Protein AF-A0A0A1V3A6-F1 (afdb_monomer)

Secondary structure (DSSP, 8-state):
-----PPP--------------PPP---------SSSSSSTTSSS---------S---PPP-TTTT--HHHHHHHHHHHHHHHHHHHHHHHHHHHHHHHHHHHHHHHHHHHHHHHHHHHHHHHHHHHHHHHHHHHHHHHHHHH--

Organism: NCBI:txid568076

Sequence (145 aa):
MSDDEAPTLVPAEGQERASKPLGMRKNGMLCFSAITCEAERLWTLTPARSGKQWHEQKKAFRPSKGLTTFEKRAKERAAMAQMKAKEKEMKEEKEAMRKEKMEKIREKRAKKEEKERYEKMAETMHRKRVERLKRKEKRNKLINS

Foldseek 3Di:
DDDDDDDDDDDDDDDDDDDDDDDDDDDDPDDDDPDPPPVPVVPPPDPPDPDDPPDDPPDDDDPCPPDDPVNVVVVVVVVVVVVVVVVVVVVVVVVVVVVVVVVVVVVVVVVVVVVVVVVVVVVVVVVVVVVVVVVVVVVCVVVVD

InterPro domains:
  IPR005579 Cgr1-like [PF03879] (49-145)

Structure (mmCIF, N/CA/C/O backbone):
data_AF-A0A0A1V3A6-F1
#
_entry.id   AF-A0A0A1V3A6-F1
#
loop_
_atom_site.group_PDB
_atom_site.id
_atom_site.type_symbol
_atom_site.label_atom_id
_atom_site.label_alt_id
_atom_site.label_comp_id
_atom_site.label_asym_id
_atom_site.label_entity_id
_atom_site.label_seq_id
_atom_site.pdbx_PDB_ins_code
_atom_site.Cartn_x
_atom_site.Cartn_y
_atom_site.Cartn_z
_atom_site.occupancy
_atom_site.B_iso_or_equiv
_atom_site.auth_seq_id
_atom_site.auth_comp_id
_atom_site.auth_asym_id
_atom_site.auth_atom_id
_atom_site.pdbx_PDB_model_num
ATOM 1 N N . MET A 1 1 ? -6.958 -30.134 -15.926 1.00 50.97 1 MET A N 1
ATOM 2 C CA . MET A 1 1 ? -6.453 -30.834 -14.731 1.00 50.97 1 MET A CA 1
ATOM 3 C C . MET A 1 1 ? -6.612 -29.849 -13.602 1.00 50.97 1 MET A C 1
ATOM 5 O O . MET A 1 1 ? -5.845 -28.900 -13.516 1.00 50.97 1 MET A O 1
ATOM 9 N N . SER A 1 2 ? -7.748 -29.972 -12.929 1.00 47.94 2 SER A N 1
ATOM 10 C CA . SER A 1 2 ? -8.146 -29.149 -11.798 1.00 47.94 2 SER A CA 1
ATOM 11 C C . SER A 1 2 ? -7.701 -29.890 -10.553 1.00 47.94 2 SER A C 1
ATOM 13 O O . SER A 1 2 ? -8.102 -31.038 -10.410 1.00 47.94 2 SER A O 1
ATOM 15 N N . ASP A 1 3 ? -6.932 -29.239 -9.691 1.00 55.62 3 ASP A N 1
ATOM 16 C CA . ASP A 1 3 ? -6.747 -29.671 -8.311 1.00 55.62 3 ASP A CA 1
ATOM 17 C C . ASP A 1 3 ? -6.867 -28.425 -7.423 1.00 55.62 3 ASP A C 1
ATOM 19 O O . ASP A 1 3 ? -5.972 -27.582 -7.342 1.00 55.62 3 ASP A O 1
ATOM 23 N N . ASP A 1 4 ? -8.063 -28.289 -6.849 1.00 54.03 4 ASP A N 1
ATOM 24 C CA . ASP A 1 4 ? -8.381 -27.494 -5.670 1.00 54.03 4 ASP A CA 1
ATOM 25 C C . ASP A 1 4 ? -7.752 -28.179 -4.450 1.00 54.03 4 ASP A C 1
ATOM 27 O O . ASP A 1 4 ? -8.165 -29.278 -4.082 1.00 54.03 4 ASP A O 1
ATOM 31 N N . GLU A 1 5 ? -6.796 -27.533 -3.781 1.00 62.00 5 GLU A N 1
ATOM 32 C CA . GLU A 1 5 ? -6.287 -28.013 -2.493 1.00 62.00 5 GLU A CA 1
ATOM 33 C C . GLU A 1 5 ? -6.639 -27.002 -1.393 1.00 62.00 5 GLU A C 1
ATOM 35 O O . GLU A 1 5 ? -5.971 -25.993 -1.159 1.00 62.00 5 GLU A O 1
ATOM 40 N N . ALA A 1 6 ? -7.781 -27.260 -0.754 1.00 61.09 6 ALA A N 1
ATOM 41 C CA . ALA A 1 6 ? -8.247 -26.564 0.434 1.00 61.09 6 ALA A CA 1
ATOM 42 C C . ALA A 1 6 ? -7.397 -26.964 1.657 1.00 61.09 6 ALA A C 1
ATOM 44 O O . ALA A 1 6 ? -7.184 -28.157 1.881 1.00 61.09 6 ALA A O 1
ATOM 45 N N . PRO A 1 7 ? -6.960 -26.024 2.514 1.00 62.72 7 PRO A N 1
ATOM 46 C CA . PRO A 1 7 ? -6.305 -26.386 3.762 1.00 62.72 7 PRO A CA 1
ATOM 47 C C . PRO A 1 7 ? -7.327 -26.935 4.767 1.00 62.72 7 PRO A C 1
ATOM 49 O O . PRO A 1 7 ? -8.257 -26.254 5.206 1.00 62.72 7 PRO A O 1
ATOM 52 N N . THR A 1 8 ? -7.115 -28.196 5.126 1.00 57.50 8 THR A N 1
ATOM 53 C CA . THR A 1 8 ? -7.865 -28.992 6.095 1.00 57.50 8 THR A CA 1
ATOM 54 C C . THR A 1 8 ? -7.887 -28.353 7.486 1.00 57.50 8 THR A C 1
ATOM 56 O O . THR A 1 8 ? -6.843 -28.059 8.071 1.00 57.50 8 THR A O 1
ATOM 59 N N . LEU A 1 9 ? -9.091 -28.203 8.041 1.00 48.78 9 LEU A N 1
ATOM 60 C CA . LEU A 1 9 ? -9.338 -27.929 9.456 1.00 48.78 9 LEU A CA 1
ATOM 61 C C . LEU A 1 9 ? -8.846 -29.106 10.307 1.00 48.78 9 LEU A C 1
ATOM 63 O O . LEU A 1 9 ? -9.394 -30.202 10.226 1.00 48.78 9 LEU A O 1
ATOM 67 N N . VAL A 1 10 ? -7.845 -28.864 11.152 1.00 59.09 10 VAL A N 1
ATOM 68 C CA . VAL A 1 10 ? -7.445 -29.785 12.224 1.00 59.09 10 VAL A CA 1
ATOM 69 C C . VAL A 1 10 ? -8.321 -29.510 13.456 1.00 59.09 10 VAL A C 1
ATOM 71 O O . VAL A 1 10 ? -8.286 -28.388 13.971 1.00 59.09 10 VAL A O 1
ATOM 74 N N . PRO A 1 11 ? -9.099 -30.485 13.962 1.00 49.75 11 PRO A N 1
ATOM 75 C CA . PRO A 1 11 ? -9.793 -30.363 15.234 1.00 49.75 11 PRO A CA 1
ATOM 76 C C . PRO A 1 11 ? -8.870 -30.848 16.361 1.00 49.75 11 PRO A C 1
ATOM 78 O O . PRO A 1 11 ? -8.619 -32.041 16.491 1.00 49.75 11 PRO A O 1
ATOM 81 N N . ALA A 1 12 ? -8.362 -29.929 17.183 1.00 47.91 12 ALA A N 1
ATOM 82 C CA . ALA A 1 12 ? -7.613 -30.268 18.393 1.00 47.91 12 ALA A CA 1
ATOM 83 C C . ALA A 1 12 ? -8.500 -30.078 19.636 1.00 47.91 12 ALA A C 1
ATOM 85 O O . ALA A 1 12 ? -8.701 -28.967 20.118 1.00 47.91 12 ALA A O 1
ATOM 86 N N . GLU A 1 13 ? -9.067 -31.208 20.054 1.00 42.69 13 GLU A N 1
ATOM 87 C CA . GLU A 1 13 ? -9.251 -31.698 21.426 1.00 42.69 13 GLU A CA 1
ATOM 88 C C . GLU A 1 13 ? -9.834 -30.765 22.503 1.00 42.69 13 GLU A C 1
ATOM 90 O O . GLU A 1 13 ? -9.243 -29.791 22.971 1.00 42.69 13 GLU A O 1
ATOM 95 N N . GLY A 1 14 ? -11.024 -31.156 22.967 1.00 39.94 14 GLY A N 1
ATOM 96 C CA . GLY A 1 14 ? -11.695 -30.584 24.119 1.00 39.94 14 GLY A CA 1
ATOM 97 C C . GLY A 1 14 ? -10.972 -30.897 25.427 1.00 39.94 14 GLY A C 1
ATOM 98 O O . GLY A 1 14 ? -10.789 -32.050 25.801 1.00 39.94 14 GLY A O 1
ATOM 99 N N . GLN A 1 15 ? -10.646 -29.850 26.182 1.00 44.22 15 GLN A N 1
ATOM 100 C CA . GLN A 1 15 ? -10.402 -29.971 27.614 1.00 44.22 15 GLN A CA 1
ATOM 101 C C . GLN A 1 15 ? -11.749 -29.992 28.344 1.00 44.22 15 GLN A C 1
ATOM 103 O O . GLN A 1 15 ? -12.376 -28.952 28.581 1.00 44.22 15 GLN A O 1
ATOM 108 N N . GLU A 1 16 ? -12.197 -31.196 28.689 1.00 41.97 16 GLU A N 1
ATOM 109 C CA . GLU A 1 16 ? -13.311 -31.429 29.600 1.00 41.97 16 GLU A CA 1
ATOM 110 C C . GLU A 1 16 ? -13.010 -30.795 30.964 1.00 41.97 16 GLU A C 1
ATOM 112 O O . GLU A 1 16 ? -12.081 -31.165 31.684 1.00 41.97 16 GLU A O 1
ATOM 117 N N . ARG A 1 17 ? -13.813 -29.799 31.343 1.00 45.94 17 ARG A N 1
ATOM 118 C CA . ARG A 1 17 ? -13.821 -29.288 32.712 1.00 45.94 17 ARG A CA 1
ATOM 119 C C . ARG A 1 17 ? -14.481 -30.344 33.586 1.00 45.94 17 ARG A C 1
ATOM 121 O O . ARG A 1 17 ? -15.683 -30.559 33.472 1.00 45.94 17 ARG A O 1
ATOM 128 N N . ALA A 1 18 ? -13.693 -30.952 34.468 1.00 42.72 18 ALA A N 1
ATOM 129 C CA . ALA A 1 18 ? -14.150 -31.887 35.484 1.00 42.72 18 ALA A CA 1
ATOM 130 C C . ALA A 1 18 ? -15.435 -31.390 36.175 1.00 42.72 18 ALA A C 1
ATOM 132 O O . ALA A 1 18 ? -15.435 -30.397 36.913 1.00 42.72 18 ALA A O 1
ATOM 133 N N . SER A 1 19 ? -16.534 -32.100 35.930 1.00 50.31 19 SER A N 1
ATOM 134 C CA . SER A 1 19 ? -17.793 -31.956 36.646 1.00 50.31 19 SER A CA 1
ATOM 135 C C . SER A 1 19 ? -17.599 -32.443 38.081 1.00 50.31 19 SER A C 1
ATOM 137 O O . SER A 1 19 ? -17.438 -33.638 38.323 1.00 50.31 19 SER A O 1
ATOM 139 N N . LYS A 1 20 ? -17.618 -31.530 39.053 1.00 59.03 20 LYS A N 1
ATOM 140 C CA . LYS A 1 20 ? -17.758 -31.912 40.463 1.00 59.03 20 LYS A CA 1
ATOM 141 C C . LYS A 1 20 ? -19.239 -32.190 40.756 1.00 59.03 20 LYS A C 1
ATOM 143 O O . LYS A 1 20 ? -20.081 -31.400 40.322 1.00 59.03 20 LYS A O 1
ATOM 148 N N . PRO A 1 21 ? -19.565 -33.295 41.448 1.00 51.50 21 PRO A N 1
ATOM 149 C CA . PRO A 1 21 ? -20.931 -33.782 41.568 1.00 51.50 21 PRO A CA 1
ATOM 150 C C . PRO A 1 21 ? -21.800 -32.903 42.469 1.00 51.50 21 PRO A C 1
ATOM 152 O O . PRO A 1 21 ? -21.354 -32.348 43.476 1.00 51.50 21 PRO A O 1
ATOM 155 N N . LEU A 1 22 ? -23.075 -32.833 42.085 1.00 58.03 22 LEU A N 1
ATOM 156 C CA . LEU A 1 22 ? -24.185 -32.338 42.883 1.00 58.03 22 LEU A CA 1
ATOM 157 C C . LEU A 1 22 ? -24.258 -33.090 44.221 1.00 58.03 22 LEU A C 1
ATOM 159 O O . LEU A 1 22 ? -24.673 -34.244 44.274 1.00 58.03 22 LEU A O 1
ATOM 163 N N . GLY A 1 23 ? -23.902 -32.409 45.309 1.00 41.50 23 GLY A N 1
ATOM 164 C CA . GLY A 1 23 ? -24.236 -32.833 46.665 1.00 41.50 23 GLY A CA 1
ATOM 165 C C . GLY A 1 23 ? -25.738 -32.692 46.904 1.00 41.50 23 GLY A C 1
ATOM 166 O O . GLY A 1 23 ? -26.291 -31.592 46.841 1.00 41.50 23 GLY A O 1
ATOM 167 N N . MET A 1 24 ? -26.387 -33.830 47.132 1.00 52.44 24 MET A N 1
ATOM 168 C CA . MET A 1 24 ? -27.820 -33.978 47.351 1.00 52.44 24 MET A CA 1
ATOM 169 C C . MET A 1 24 ? -28.320 -33.236 48.597 1.00 52.44 24 MET A C 1
ATOM 171 O O . MET A 1 24 ? -27.647 -33.077 49.613 1.00 52.44 24 MET A O 1
ATOM 175 N N . ARG A 1 25 ? -29.564 -32.782 48.466 1.00 49.31 25 ARG A N 1
ATOM 176 C CA . ARG A 1 25 ? -30.390 -32.104 49.461 1.00 49.31 25 ARG A CA 1
ATOM 177 C C . ARG A 1 25 ? -30.868 -33.064 50.560 1.00 49.31 25 ARG A C 1
ATOM 179 O O . ARG A 1 25 ? -31.369 -34.130 50.242 1.00 49.31 25 ARG A O 1
ATOM 186 N N . LYS A 1 26 ? -30.878 -32.525 51.788 1.00 49.09 26 LYS A N 1
ATOM 187 C CA . LYS A 1 26 ? -31.926 -32.603 52.830 1.00 49.09 26 LYS A CA 1
ATOM 188 C C . LYS A 1 26 ? -32.372 -33.995 53.309 1.00 49.09 26 LYS A C 1
ATOM 190 O O . LYS A 1 26 ? -33.038 -34.710 52.576 1.00 49.09 26 LYS A O 1
ATOM 195 N N . ASN A 1 27 ? -32.176 -34.261 54.603 1.00 46.59 27 ASN A N 1
ATOM 196 C CA . ASN A 1 27 ? -33.239 -34.448 55.613 1.00 46.59 27 ASN A CA 1
ATOM 197 C C . ASN A 1 27 ? -32.645 -35.099 56.870 1.00 46.59 27 ASN A C 1
ATOM 199 O O . ASN A 1 27 ? -32.039 -36.159 56.789 1.00 46.59 27 ASN A O 1
ATOM 203 N N . GLY A 1 28 ? -32.823 -34.458 58.025 1.00 37.84 28 GLY A N 1
ATOM 204 C CA . GLY A 1 28 ? -32.347 -34.991 59.303 1.00 37.84 28 GLY A CA 1
ATOM 205 C C . GLY A 1 28 ? -32.216 -33.940 60.399 1.00 37.84 28 GLY A C 1
ATOM 206 O O . GLY A 1 28 ? -31.230 -33.940 61.120 1.00 37.84 28 GLY A O 1
ATOM 207 N N . MET A 1 29 ? -33.174 -33.015 60.507 1.00 42.09 29 MET A N 1
ATOM 208 C CA . MET A 1 29 ? -33.320 -32.199 61.712 1.00 42.09 29 MET A CA 1
ATOM 209 C C . MET A 1 29 ? -34.416 -32.857 62.549 1.00 42.09 29 MET A C 1
ATOM 211 O O . MET A 1 29 ? -35.587 -32.505 62.430 1.00 42.09 29 MET A O 1
ATOM 215 N N . LEU A 1 30 ? -34.042 -33.879 63.319 1.00 43.31 30 LEU A N 1
ATOM 216 C CA . LEU A 1 30 ? -34.888 -34.399 64.385 1.00 43.31 30 LEU A CA 1
ATOM 217 C C . LEU A 1 30 ? -34.451 -33.760 65.701 1.00 43.31 30 LEU A C 1
ATOM 219 O O . LEU A 1 30 ? -33.295 -33.823 66.108 1.00 43.31 30 LEU A O 1
ATOM 223 N N . CYS A 1 31 ? -35.432 -33.086 66.289 1.00 42.59 31 CYS A N 1
ATOM 224 C CA . CYS A 1 31 ? -35.504 -32.492 67.609 1.00 42.59 31 CYS A CA 1
ATOM 225 C C . CYS A 1 31 ? -34.800 -33.307 68.701 1.00 42.59 31 CYS A C 1
ATOM 227 O O . CYS A 1 31 ? -35.188 -34.448 68.917 1.00 42.59 31 CYS A O 1
ATOM 229 N N . PHE A 1 32 ? -33.893 -32.681 69.463 1.00 39.84 32 PHE A N 1
ATOM 230 C CA . PHE A 1 32 ? -33.740 -32.944 70.903 1.00 39.84 32 PHE A CA 1
ATOM 231 C C . PHE A 1 32 ? -32.887 -31.864 71.599 1.00 39.84 32 PHE A C 1
ATOM 233 O O . PHE A 1 32 ? -31.732 -32.090 71.9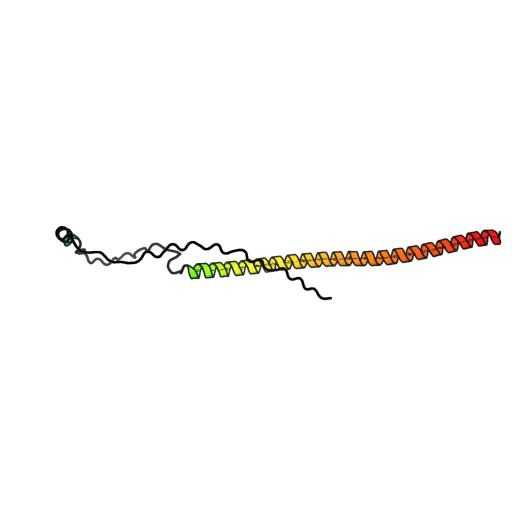28 1.00 39.84 32 PHE A O 1
ATOM 240 N N . SER A 1 33 ? -33.443 -30.665 71.805 1.00 42.72 33 SER A N 1
ATOM 241 C CA . SER A 1 33 ? -33.047 -29.759 72.908 1.00 42.72 33 SER A CA 1
ATOM 242 C C . SER A 1 33 ? -33.987 -28.547 72.993 1.00 42.72 33 SER A C 1
ATOM 244 O O . SER A 1 33 ? -33.559 -27.394 73.052 1.00 42.72 33 SER A O 1
ATOM 246 N N . ALA A 1 34 ? -35.295 -28.791 72.953 1.00 45.69 34 ALA A N 1
ATOM 247 C CA . ALA A 1 34 ? -36.270 -27.823 73.434 1.00 45.69 34 ALA A CA 1
ATOM 248 C C . ALA A 1 34 ? -36.464 -28.123 74.922 1.00 45.69 34 ALA A C 1
ATOM 250 O O . ALA A 1 34 ? -37.169 -29.073 75.221 1.00 45.69 34 ALA A O 1
ATOM 251 N N . ILE A 1 35 ? -35.755 -27.414 75.811 1.00 50.59 35 ILE A N 1
ATOM 252 C CA . ILE A 1 35 ? -36.101 -27.253 77.245 1.00 50.59 35 ILE A CA 1
ATOM 253 C C . ILE A 1 35 ? -35.314 -26.101 77.921 1.00 50.59 35 ILE A C 1
ATOM 255 O O . ILE A 1 35 ? -35.738 -25.638 78.969 1.00 50.59 35 ILE A O 1
ATOM 259 N N . THR A 1 36 ? -34.247 -25.524 77.341 1.00 42.00 36 THR A N 1
ATOM 260 C CA . THR A 1 36 ? -33.486 -24.440 78.024 1.00 42.00 36 THR A CA 1
ATOM 261 C C . THR A 1 36 ? -33.441 -23.072 77.333 1.00 42.00 36 THR A C 1
ATOM 263 O O . THR A 1 36 ? -32.775 -22.175 77.833 1.00 42.00 36 THR A O 1
ATOM 266 N N . CYS A 1 37 ? -34.167 -22.841 76.234 1.00 39.88 37 CYS A N 1
ATOM 267 C CA . CYS A 1 37 ? -34.066 -21.580 75.471 1.00 39.88 37 CYS A CA 1
ATOM 268 C C . CYS A 1 37 ? -35.381 -20.773 75.397 1.00 39.88 37 CYS A C 1
ATOM 270 O O . CYS A 1 37 ? -35.583 -19.970 74.487 1.00 39.88 37 CYS A O 1
ATOM 272 N N . GLU A 1 38 ? -36.303 -20.988 76.340 1.00 44.50 38 GLU A N 1
ATOM 273 C CA . GLU A 1 38 ? -37.551 -20.209 76.442 1.00 44.50 38 GLU A CA 1
ATOM 274 C C . GLU A 1 38 ? -37.427 -18.979 77.359 1.00 44.50 38 GLU A C 1
ATOM 276 O O . GLU A 1 38 ? -38.219 -18.048 77.242 1.00 44.50 38 GLU A O 1
ATOM 281 N N . ALA A 1 39 ? -36.382 -18.903 78.192 1.00 42.94 39 ALA A N 1
ATOM 282 C CA . ALA A 1 39 ? -36.159 -17.771 79.096 1.00 42.94 39 ALA A CA 1
ATOM 283 C C . ALA A 1 39 ? -35.471 -16.551 78.438 1.00 42.94 39 ALA A C 1
ATOM 285 O O . ALA A 1 39 ? -35.584 -15.444 78.954 1.00 42.94 39 ALA A O 1
ATOM 286 N N . GLU A 1 40 ? -34.817 -16.700 77.277 1.00 44.25 40 GLU A N 1
ATOM 287 C CA . GLU A 1 40 ? -34.153 -15.578 76.575 1.00 44.25 40 GLU A CA 1
ATOM 288 C C . GLU A 1 40 ? -35.007 -14.944 75.458 1.00 44.25 40 GLU A C 1
ATOM 290 O O . GLU A 1 40 ? -34.708 -13.851 74.970 1.00 44.25 40 GLU A O 1
ATOM 295 N N . ARG A 1 41 ? -36.113 -15.581 75.051 1.00 44.09 41 ARG A N 1
ATOM 296 C CA . ARG A 1 41 ? -36.987 -15.061 73.980 1.00 44.09 41 ARG A CA 1
ATOM 297 C C . ARG A 1 41 ? -38.028 -14.044 74.440 1.00 44.09 41 ARG A C 1
ATOM 299 O O . ARG A 1 41 ? -38.582 -13.349 73.593 1.00 44.09 41 ARG A O 1
ATOM 306 N N . LEU A 1 42 ? -38.262 -13.902 75.743 1.00 44.12 42 LEU A N 1
ATOM 307 C CA . LEU A 1 42 ? -39.238 -12.943 76.279 1.00 44.12 42 LEU A CA 1
ATOM 308 C C . LEU A 1 42 ? -38.700 -11.504 76.410 1.00 44.12 42 LEU A C 1
ATOM 310 O O . LEU A 1 42 ? -39.476 -10.597 76.685 1.00 44.12 42 LEU A O 1
ATOM 314 N N . TRP A 1 43 ? -37.411 -11.263 76.138 1.00 46.47 43 TRP A N 1
ATOM 315 C CA . TRP A 1 43 ? -36.810 -9.917 76.146 1.00 46.47 43 TRP A CA 1
ATOM 316 C C . TRP A 1 43 ? -36.694 -9.264 74.751 1.00 46.47 43 TRP A C 1
ATOM 318 O O . TRP A 1 43 ? -36.498 -8.056 74.652 1.00 46.47 43 TRP A O 1
ATOM 328 N N . THR A 1 44 ? -36.840 -10.000 73.641 1.00 48.44 44 THR A N 1
ATOM 329 C CA . THR A 1 44 ? -36.609 -9.427 72.290 1.00 48.44 44 THR A CA 1
ATOM 330 C C . THR A 1 44 ? -37.872 -9.020 71.526 1.00 48.44 44 THR A C 1
ATOM 332 O O . THR A 1 44 ? -37.768 -8.484 70.423 1.00 48.44 44 THR A O 1
ATOM 335 N N . LEU A 1 45 ? -39.064 -9.182 72.111 1.00 54.31 45 LEU A N 1
ATOM 336 C CA . LEU A 1 45 ? -40.331 -8.748 71.509 1.00 54.31 45 LEU A CA 1
ATOM 337 C C . LEU A 1 45 ? -40.919 -7.501 72.180 1.00 54.31 45 LEU A C 1
ATOM 339 O O . LEU A 1 45 ? -42.069 -7.521 72.580 1.00 54.31 45 LEU A O 1
ATOM 343 N N . THR A 1 46 ? -40.177 -6.392 72.234 1.00 54.81 46 THR A N 1
ATOM 344 C CA . THR A 1 46 ? -40.787 -5.045 72.260 1.00 54.81 46 THR A CA 1
ATOM 345 C C . THR A 1 46 ? -39.759 -3.948 71.957 1.00 54.81 46 THR A C 1
ATOM 347 O O . THR A 1 46 ? -39.090 -3.469 72.871 1.00 54.81 46 THR A O 1
ATOM 350 N N . PRO A 1 47 ? -39.687 -3.412 70.728 1.00 55.81 47 PRO A N 1
ATOM 351 C CA . PRO A 1 47 ? -39.382 -2.007 70.540 1.00 55.81 47 PRO A CA 1
ATOM 352 C C . PRO A 1 47 ? -40.696 -1.226 70.642 1.00 55.81 47 PRO A C 1
ATOM 354 O O . PRO A 1 47 ? -41.356 -0.926 69.647 1.00 55.81 47 PRO A O 1
ATOM 357 N N . ALA A 1 48 ? -41.087 -0.882 71.867 1.00 52.78 48 ALA A N 1
ATOM 358 C CA . ALA A 1 48 ? -42.047 0.188 72.085 1.00 52.78 48 ALA A CA 1
ATOM 359 C C . ALA A 1 48 ? -41.338 1.533 71.868 1.00 52.78 48 ALA A C 1
ATOM 361 O O . ALA A 1 48 ? -40.820 2.127 72.808 1.00 52.78 48 ALA A O 1
ATOM 362 N N . ARG A 1 49 ? -41.312 2.022 70.623 1.00 47.81 49 ARG A N 1
ATOM 363 C CA . ARG A 1 49 ? -41.467 3.458 70.342 1.00 47.81 49 ARG A CA 1
ATOM 364 C C . ARG A 1 49 ? -41.809 3.662 68.872 1.00 47.81 49 ARG A C 1
ATOM 366 O O . ARG A 1 49 ? -40.954 3.621 67.994 1.00 47.81 49 ARG A O 1
ATOM 373 N N . SER A 1 50 ? -43.085 3.916 68.616 1.00 58.44 50 SER A N 1
ATOM 374 C CA . SER A 1 50 ? -43.572 4.520 67.383 1.00 58.44 50 SER A CA 1
ATOM 375 C C . SER A 1 50 ? -42.970 5.923 67.226 1.00 58.44 50 SER A C 1
ATOM 377 O O . SER A 1 50 ? -43.564 6.923 67.623 1.00 58.44 50 SER A O 1
ATOM 379 N N . GLY A 1 51 ? -41.765 5.994 66.667 1.00 56.06 51 GLY A N 1
ATOM 380 C CA . GLY A 1 51 ? -41.197 7.194 66.072 1.00 56.06 51 GLY A CA 1
ATOM 381 C C . GLY A 1 51 ? -41.044 6.926 64.585 1.00 56.06 51 GLY A C 1
ATOM 382 O O . GLY A 1 51 ? -40.261 6.064 64.196 1.00 56.06 51 GLY A O 1
ATOM 383 N N . LYS A 1 52 ? -41.818 7.618 63.743 1.00 70.06 52 LYS A N 1
ATOM 384 C CA . LYS A 1 52 ? -41.587 7.603 62.293 1.00 70.06 52 LYS A CA 1
ATOM 385 C C . LYS A 1 52 ? -40.118 7.974 62.071 1.00 70.06 52 LYS A C 1
ATOM 387 O O . LYS A 1 52 ? -39.641 8.949 62.639 1.00 70.06 52 LYS A O 1
ATOM 392 N N . GLN A 1 53 ? -39.383 7.181 61.304 1.00 66.50 53 GLN A N 1
ATOM 393 C CA . GLN A 1 53 ? -38.014 7.510 60.926 1.00 66.50 53 GLN A CA 1
ATOM 394 C C . GLN A 1 53 ? -38.070 8.751 60.014 1.00 66.50 53 GLN A C 1
ATOM 396 O O . GLN A 1 53 ? -38.322 8.626 58.821 1.00 66.50 53 GLN A O 1
ATOM 401 N N . TRP A 1 54 ? -37.895 9.950 60.579 1.00 75.50 54 TRP A N 1
ATOM 402 C CA . TRP A 1 54 ? -37.971 11.232 59.852 1.00 75.50 54 TRP A CA 1
ATOM 403 C C . TRP A 1 54 ? -36.749 11.493 58.957 1.00 75.50 54 TRP A C 1
ATOM 405 O O . TRP A 1 54 ? -36.764 12.402 58.132 1.00 75.50 54 TRP A O 1
ATOM 415 N N . HIS A 1 55 ? -35.691 10.693 59.108 1.00 78.25 55 HIS A N 1
ATOM 416 C CA . HIS A 1 55 ? -34.499 10.754 58.273 1.00 78.25 55 HIS A CA 1
ATOM 417 C C . HIS A 1 55 ? -34.536 9.702 57.172 1.00 78.25 55 HIS A C 1
ATOM 419 O O . HIS A 1 55 ? -34.694 8.507 57.429 1.00 78.25 55 HIS A O 1
ATOM 425 N N . GLU A 1 56 ? -34.304 10.144 55.943 1.00 76.31 56 GLU A N 1
ATOM 426 C CA . GLU A 1 56 ? -34.213 9.265 54.789 1.00 76.31 56 GLU A CA 1
ATOM 427 C C . GLU A 1 56 ? -33.067 8.255 54.974 1.00 76.31 56 GLU A C 1
ATOM 429 O O . GLU A 1 56 ? -31.918 8.615 55.256 1.00 76.31 56 GLU A O 1
ATOM 434 N N . GLN A 1 57 ? -33.377 6.960 54.870 1.00 78.38 57 GLN A N 1
ATOM 435 C CA . GLN A 1 57 ? -32.373 5.914 55.036 1.00 78.38 57 GLN A CA 1
ATOM 436 C C . GLN A 1 57 ? -31.404 5.939 53.853 1.00 78.38 57 GLN A C 1
ATOM 438 O O . GLN A 1 57 ? -31.728 5.486 52.753 1.00 78.38 57 GLN A O 1
ATOM 443 N N . LYS A 1 58 ? -30.184 6.425 54.100 1.00 80.75 58 LYS A N 1
ATOM 444 C CA . LYS A 1 58 ? -29.085 6.420 53.130 1.00 80.75 58 LYS A CA 1
ATOM 445 C C . LYS A 1 58 ? -28.690 4.980 52.797 1.00 80.75 58 LYS A C 1
ATOM 447 O O . LYS A 1 58 ? -27.855 4.369 53.461 1.00 80.75 58 LYS A O 1
ATOM 452 N N . LYS A 1 59 ? -29.305 4.405 51.762 1.00 79.06 59 LYS A N 1
ATOM 453 C CA . LYS A 1 59 ? -28.875 3.118 51.206 1.00 79.06 59 LYS A CA 1
ATOM 454 C C . LYS A 1 59 ? -27.530 3.311 50.512 1.00 79.06 59 LYS A C 1
ATOM 456 O O . LYS A 1 59 ? -27.380 4.207 49.688 1.00 79.06 59 LYS A O 1
ATOM 461 N N . ALA A 1 60 ? -26.570 2.437 50.810 1.00 83.50 60 ALA A N 1
ATOM 462 C CA . ALA A 1 60 ? -25.283 2.435 50.126 1.00 83.50 60 ALA A CA 1
ATOM 463 C C . ALA A 1 60 ? -25.487 2.282 48.611 1.00 83.50 60 ALA A C 1
ATOM 465 O O . ALA A 1 60 ? -26.158 1.347 48.151 1.00 83.50 60 ALA A O 1
ATOM 466 N N . PHE A 1 61 ? -24.905 3.207 47.852 1.00 82.81 61 PHE A N 1
ATOM 467 C CA . PHE A 1 61 ? -24.917 3.170 46.399 1.00 82.81 61 PHE A CA 1
ATOM 468 C C . PHE A 1 61 ? -24.216 1.898 45.912 1.00 82.81 61 PHE A C 1
ATOM 470 O O . PHE A 1 61 ? -23.099 1.583 46.319 1.00 82.81 61 PHE A O 1
ATOM 477 N N . ARG A 1 62 ? -24.895 1.133 45.052 1.00 81.00 62 ARG A N 1
ATOM 478 C CA . ARG A 1 62 ? -24.348 -0.076 44.430 1.00 81.00 62 ARG A CA 1
ATOM 479 C C . ARG A 1 62 ? -24.472 0.071 42.913 1.00 81.00 62 ARG A C 1
ATOM 481 O O . ARG A 1 62 ? -25.562 -0.180 42.403 1.00 81.00 62 ARG A O 1
ATOM 488 N N . PRO A 1 63 ? -23.383 0.388 42.187 1.00 79.75 63 PRO A N 1
ATOM 489 C CA . PRO A 1 63 ? -23.386 0.518 40.721 1.00 79.75 63 PRO A CA 1
ATOM 490 C C . PRO A 1 63 ? -23.876 -0.738 39.981 1.00 79.75 63 PRO A C 1
ATOM 492 O O . PRO A 1 63 ? -24.218 -0.698 38.806 1.00 79.75 63 PRO A O 1
ATOM 495 N N . SER A 1 64 ? -23.882 -1.885 40.664 1.00 69.75 64 SER A N 1
ATOM 496 C CA . SER A 1 64 ? -24.286 -3.178 40.123 1.00 69.75 64 SER A CA 1
ATOM 497 C C . SER A 1 64 ? -25.724 -3.590 40.446 1.00 69.75 64 SER A C 1
ATOM 499 O O . SER A 1 64 ? -26.154 -4.630 39.942 1.00 69.75 64 SER A O 1
ATOM 501 N N . LYS A 1 65 ? -26.464 -2.840 41.277 1.00 68.38 65 LYS A N 1
ATOM 502 C CA . LYS A 1 65 ? -27.841 -3.202 41.647 1.00 68.38 65 LYS A CA 1
ATOM 503 C C . LYS A 1 65 ? -28.752 -3.036 40.425 1.00 68.38 65 LYS A C 1
ATOM 505 O O . LYS A 1 65 ? -29.015 -1.917 40.011 1.00 68.38 65 LYS A O 1
ATOM 510 N N . GLY A 1 66 ? -29.219 -4.153 39.866 1.00 70.69 66 GLY A N 1
ATOM 511 C CA . GLY A 1 66 ? -30.196 -4.187 38.767 1.00 70.69 66 GLY A CA 1
ATOM 512 C C . GLY A 1 66 ? -29.661 -4.688 37.426 1.00 70.69 66 GLY A C 1
ATOM 513 O O . GLY A 1 66 ? -30.450 -4.962 36.536 1.00 70.69 66 GLY A O 1
ATOM 514 N N . LEU A 1 67 ? -28.346 -4.872 37.281 1.00 71.75 67 LEU A N 1
ATOM 515 C CA . LEU A 1 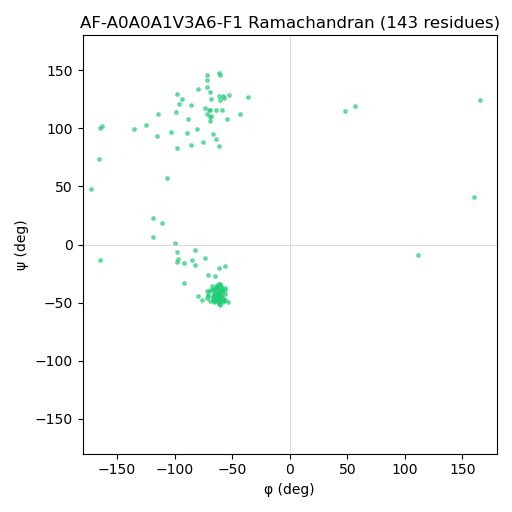67 ? -27.768 -5.435 36.061 1.00 71.75 67 LEU A CA 1
ATOM 516 C C . LEU A 1 67 ? -27.479 -6.921 36.260 1.00 71.75 67 LEU A C 1
ATOM 518 O O . LEU A 1 67 ? -26.585 -7.286 37.038 1.00 71.75 67 LEU A O 1
ATOM 522 N N . THR A 1 68 ? -28.198 -7.772 35.529 1.00 81.38 68 THR A N 1
ATOM 523 C CA . THR A 1 68 ? -27.901 -9.206 35.483 1.00 81.38 68 THR A CA 1
ATOM 524 C C . THR A 1 68 ? -26.484 -9.417 34.928 1.00 81.38 68 THR A C 1
ATOM 526 O O . THR A 1 68 ? -25.987 -8.660 34.088 1.00 81.38 68 THR A O 1
ATOM 529 N N . THR A 1 69 ? -25.771 -10.440 35.406 1.00 83.19 69 THR A N 1
ATOM 530 C CA . THR A 1 69 ? -24.392 -10.721 34.949 1.00 83.19 69 THR A CA 1
ATOM 531 C C . THR A 1 69 ? -24.323 -11.040 33.452 1.00 83.19 69 THR A C 1
ATOM 533 O O . THR A 1 69 ? -23.255 -10.950 32.846 1.00 83.19 69 THR A O 1
ATOM 536 N N . PHE A 1 70 ? -25.448 -11.440 32.853 1.00 86.69 70 PHE A N 1
ATOM 537 C CA . PHE A 1 70 ? -25.578 -11.708 31.428 1.00 86.69 70 PHE A CA 1
ATOM 538 C C . PHE A 1 70 ? -25.666 -10.421 30.606 1.00 86.69 70 PHE A C 1
ATOM 540 O O . PHE A 1 70 ? -24.907 -10.271 29.651 1.00 86.69 70 PHE A O 1
ATOM 547 N N . GLU A 1 71 ? -26.508 -9.466 31.008 1.00 86.38 71 GLU A N 1
ATOM 548 C CA . GLU A 1 71 ? -26.638 -8.178 30.314 1.00 86.38 71 GLU A CA 1
ATOM 549 C C . GLU A 1 71 ? -25.325 -7.396 30.283 1.00 86.38 71 GLU A C 1
ATOM 551 O O . GLU A 1 71 ? -25.005 -6.774 29.273 1.00 86.38 71 GLU A O 1
ATOM 556 N N . LYS A 1 72 ? -24.523 -7.468 31.354 1.00 86.62 72 LYS A N 1
ATOM 557 C CA . LYS A 1 72 ? -23.176 -6.873 31.380 1.00 86.62 72 LYS A CA 1
ATOM 558 C C . LYS A 1 72 ? -22.270 -7.478 30.312 1.00 86.62 72 LYS A C 1
ATOM 560 O O . LYS A 1 72 ? -21.752 -6.754 29.471 1.00 86.62 72 LYS A O 1
ATOM 565 N N . ARG A 1 73 ? -22.179 -8.812 30.270 1.00 90.31 73 ARG A N 1
ATOM 566 C CA . ARG A 1 73 ? -21.379 -9.531 29.265 1.00 90.31 73 ARG A CA 1
ATOM 567 C C . ARG A 1 73 ? -21.883 -9.298 27.841 1.00 90.31 73 ARG A C 1
ATOM 569 O O . ARG A 1 73 ? -21.080 -9.264 26.917 1.00 90.31 73 ARG A O 1
ATOM 576 N N . ALA A 1 74 ? -23.194 -9.157 27.643 1.00 91.81 74 ALA A N 1
ATOM 577 C CA . ALA A 1 74 ? -23.770 -8.853 26.335 1.00 91.81 74 ALA A CA 1
ATOM 578 C C . ALA A 1 74 ? -23.380 -7.443 25.863 1.00 91.81 74 ALA A C 1
ATOM 580 O O . ALA A 1 74 ? -22.923 -7.289 24.731 1.00 91.81 74 ALA A O 1
ATOM 581 N N . LYS A 1 75 ? -23.475 -6.438 26.745 1.00 88.69 75 LYS A N 1
ATOM 582 C CA . LYS A 1 75 ? -23.035 -5.061 26.466 1.00 88.69 75 LYS A CA 1
ATOM 583 C C . LYS A 1 75 ? -21.531 -4.988 26.203 1.00 88.69 75 LYS A C 1
ATOM 585 O O . LYS A 1 75 ? -21.116 -4.356 25.239 1.00 88.69 75 LYS A O 1
ATOM 590 N N . GLU A 1 76 ? -20.726 -5.692 26.997 1.00 90.50 76 GLU A N 1
ATOM 591 C CA . GLU A 1 76 ? -19.275 -5.794 26.799 1.00 90.50 76 GLU A CA 1
ATOM 592 C C . GLU A 1 76 ? -18.930 -6.453 25.458 1.00 90.50 76 GLU A C 1
ATOM 594 O O . GLU A 1 76 ? -18.108 -5.929 24.712 1.00 90.50 76 GLU A O 1
ATOM 599 N N . ARG A 1 77 ? -19.591 -7.560 25.089 1.00 94.88 77 ARG A N 1
ATOM 600 C CA . ARG A 1 77 ? -19.392 -8.199 23.776 1.00 94.88 77 ARG A CA 1
ATOM 601 C C . ARG A 1 77 ? -19.788 -7.285 22.622 1.00 94.88 77 ARG A C 1
ATOM 603 O O . ARG A 1 77 ? -19.049 -7.222 21.644 1.00 94.88 77 ARG A O 1
ATOM 610 N N . ALA A 1 78 ? -20.911 -6.577 22.736 1.00 92.56 78 ALA A N 1
ATOM 611 C CA . ALA A 1 78 ? -21.354 -5.624 21.723 1.00 92.56 78 ALA A CA 1
ATOM 612 C C . ALA A 1 78 ? -20.357 -4.464 21.568 1.00 92.56 78 ALA A C 1
ATOM 614 O O . ALA A 1 78 ? -19.964 -4.146 20.447 1.00 92.56 78 ALA A O 1
ATOM 615 N N . ALA A 1 79 ? -19.870 -3.898 22.677 1.00 92.75 79 ALA A N 1
ATOM 616 C CA . ALA A 1 79 ? -18.844 -2.858 22.657 1.00 92.75 79 ALA A CA 1
ATOM 617 C C . ALA A 1 79 ? -17.535 -3.366 22.028 1.00 92.75 79 ALA A C 1
ATOM 619 O O . ALA A 1 79 ? -16.977 -2.720 21.145 1.00 92.75 79 ALA A O 1
ATOM 620 N N . MET A 1 80 ? -17.078 -4.564 22.404 1.00 91.75 80 MET A N 1
ATOM 621 C CA . MET A 1 80 ? -15.879 -5.174 21.820 1.00 91.75 80 MET A CA 1
ATOM 622 C C . MET A 1 80 ? -16.045 -5.481 20.328 1.00 91.75 80 MET A C 1
ATOM 624 O O . MET A 1 80 ? -15.093 -5.321 19.568 1.00 91.75 80 MET A O 1
ATOM 628 N N . ALA A 1 81 ? -17.233 -5.905 19.888 1.00 93.81 81 ALA A N 1
ATOM 629 C CA . ALA A 1 81 ? -17.523 -6.135 18.476 1.00 93.81 81 ALA A CA 1
ATOM 630 C C . ALA A 1 81 ? -17.472 -4.828 17.674 1.00 93.81 81 ALA A C 1
ATOM 632 O O . ALA A 1 81 ? -16.830 -4.788 16.628 1.00 93.81 81 ALA A O 1
ATOM 633 N N . GLN A 1 82 ? -18.061 -3.748 18.198 1.00 92.88 82 GLN A N 1
ATOM 634 C CA . GLN A 1 82 ? -18.005 -2.422 17.575 1.00 92.88 82 GLN A CA 1
ATOM 635 C C . GLN A 1 82 ? -16.570 -1.884 17.492 1.00 92.88 82 GLN A C 1
ATOM 637 O O . GLN A 1 82 ? -16.177 -1.346 16.461 1.00 92.88 82 GLN A O 1
ATOM 642 N N . MET A 1 83 ? -15.763 -2.061 18.543 1.00 93.12 83 MET A 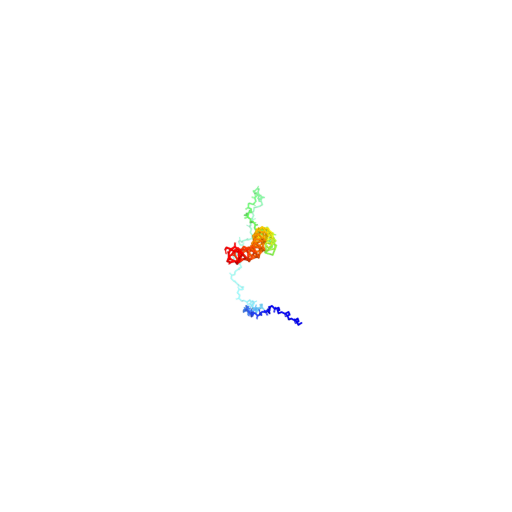N 1
ATOM 643 C CA . MET A 1 83 ? -14.357 -1.635 18.537 1.00 93.12 83 MET A CA 1
ATOM 644 C C . MET A 1 83 ? -13.524 -2.436 17.531 1.00 93.12 83 MET A C 1
ATOM 646 O O . MET A 1 83 ? -12.745 -1.858 16.778 1.00 93.12 83 MET A O 1
ATOM 650 N N . LYS A 1 84 ? -13.727 -3.757 17.465 1.00 95.00 84 LYS A N 1
ATOM 651 C CA . LYS A 1 84 ? -13.033 -4.626 16.504 1.00 95.00 84 LYS A CA 1
ATOM 652 C C . LYS A 1 84 ? -13.450 -4.365 15.060 1.00 95.00 84 LYS A C 1
ATOM 654 O O . LYS A 1 84 ? -12.606 -4.486 14.183 1.00 95.00 84 LYS A O 1
ATOM 659 N N . ALA A 1 85 ? -14.716 -4.034 14.807 1.00 94.00 85 ALA A N 1
ATOM 660 C CA . ALA A 1 85 ? -15.180 -3.657 13.473 1.00 94.00 85 ALA A CA 1
ATOM 661 C C . ALA A 1 85 ? -14.442 -2.402 12.987 1.00 94.00 85 ALA A C 1
ATOM 663 O O . ALA A 1 85 ? -13.775 -2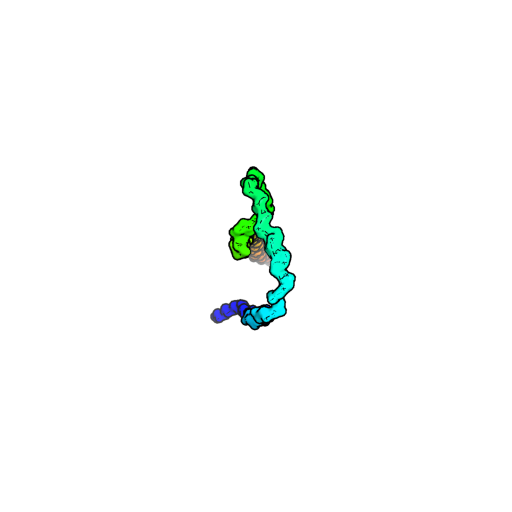.449 11.960 1.00 94.00 85 ALA A O 1
ATOM 664 N N . LYS A 1 86 ? -14.415 -1.352 13.817 1.00 93.12 86 LYS A N 1
ATOM 665 C CA . LYS A 1 86 ? -13.664 -0.120 13.530 1.00 93.12 86 LYS A CA 1
ATOM 666 C C . LYS A 1 86 ? -12.165 -0.373 13.342 1.00 93.12 86 LYS A C 1
ATOM 668 O O . LYS A 1 86 ? -11.535 0.210 12.470 1.00 93.12 86 LYS A O 1
ATOM 673 N N . GLU A 1 87 ? -11.564 -1.251 14.147 1.00 91.75 87 GLU A N 1
ATOM 674 C CA . GLU A 1 87 ? -10.144 -1.596 14.001 1.00 91.75 87 GLU A CA 1
ATOM 675 C C . GLU A 1 87 ? -9.855 -2.340 12.688 1.00 91.75 87 GLU A C 1
ATOM 677 O O . GLU A 1 87 ? -8.816 -2.108 12.068 1.00 91.75 87 GLU A O 1
ATOM 682 N N . LYS A 1 88 ? -10.758 -3.230 12.265 1.00 94.12 88 LYS A N 1
ATOM 683 C CA . LYS A 1 88 ? -10.642 -3.955 10.995 1.00 94.12 88 LYS A CA 1
ATOM 684 C C . LYS A 1 88 ? -10.770 -3.015 9.804 1.00 94.12 88 LYS A C 1
ATOM 686 O O . LYS A 1 88 ? -9.873 -3.031 8.970 1.00 94.12 88 LYS A O 1
ATOM 691 N N . GLU A 1 89 ? -11.773 -2.139 9.794 1.00 90.00 89 GLU A N 1
ATOM 692 C CA . GLU A 1 89 ? -11.956 -1.116 8.751 1.00 90.00 89 GLU A CA 1
ATOM 693 C C . GLU A 1 89 ? -10.676 -0.276 8.576 1.00 90.00 89 GLU A C 1
ATOM 695 O O . GLU A 1 89 ? -10.107 -0.200 7.488 1.00 90.00 89 GLU A O 1
ATOM 700 N N . MET A 1 90 ? -10.106 0.224 9.679 1.00 91.81 90 MET A N 1
ATOM 701 C CA . MET A 1 90 ? -8.864 1.011 9.642 1.00 91.81 90 MET A CA 1
ATOM 702 C C . MET A 1 90 ? -7.630 0.221 9.174 1.00 91.81 90 MET A C 1
ATOM 704 O O . MET A 1 90 ? -6.658 0.814 8.693 1.00 91.81 90 MET A O 1
ATOM 708 N N . LYS A 1 91 ? -7.597 -1.102 9.374 1.00 95.19 91 LYS A N 1
ATOM 709 C CA . LYS A 1 91 ? -6.506 -1.964 8.888 1.00 95.19 91 LYS A CA 1
ATOM 710 C C . LYS A 1 91 ? -6.673 -2.276 7.407 1.00 95.19 91 LYS A C 1
ATOM 712 O O . LYS A 1 91 ? -5.698 -2.163 6.668 1.00 95.19 91 LYS A O 1
ATOM 717 N N . GLU A 1 92 ? -7.886 -2.599 6.980 1.00 94.06 92 GLU A N 1
ATOM 718 C CA . GLU A 1 92 ? -8.220 -2.900 5.588 1.00 94.06 92 GLU A CA 1
ATOM 719 C C . GLU A 1 92 ? -7.942 -1.697 4.680 1.00 94.06 92 GLU A C 1
ATOM 721 O O . GLU A 1 92 ? -7.280 -1.856 3.654 1.00 94.06 92 GLU A O 1
ATOM 726 N N . GLU A 1 93 ? -8.296 -0.480 5.104 1.00 89.44 93 GLU A N 1
ATOM 727 C CA . GLU A 1 93 ? -7.958 0.751 4.374 1.00 89.44 93 GLU A CA 1
ATOM 728 C C . GLU A 1 93 ? -6.439 0.946 4.230 1.00 89.44 93 GLU A C 1
ATOM 730 O O . GLU A 1 93 ? -5.924 1.251 3.149 1.00 89.44 93 GLU A O 1
ATOM 735 N N . LYS A 1 94 ? -5.673 0.721 5.307 1.00 95.06 94 LYS A N 1
ATOM 736 C CA . LYS A 1 94 ? -4.203 0.828 5.270 1.00 95.06 94 LYS A CA 1
ATOM 737 C C . LYS A 1 94 ? -3.575 -0.229 4.367 1.00 95.06 94 LYS A C 1
ATOM 739 O O . LYS A 1 94 ? -2.590 0.058 3.680 1.00 95.06 94 LYS A O 1
ATOM 744 N N . GLU A 1 95 ? -4.104 -1.447 4.381 1.00 93.69 95 GLU A N 1
ATOM 745 C CA . GLU A 1 95 ? -3.633 -2.534 3.529 1.00 93.69 95 GLU A CA 1
ATOM 746 C C . GLU A 1 95 ? -3.990 -2.308 2.063 1.00 93.69 95 GLU A C 1
ATOM 748 O O . GLU A 1 95 ? -3.127 -2.525 1.215 1.00 93.69 95 GLU A O 1
ATOM 753 N N . ALA A 1 96 ? -5.188 -1.806 1.759 1.00 94.00 96 ALA A N 1
ATOM 754 C CA . ALA A 1 96 ? -5.580 -1.410 0.408 1.00 94.00 96 ALA 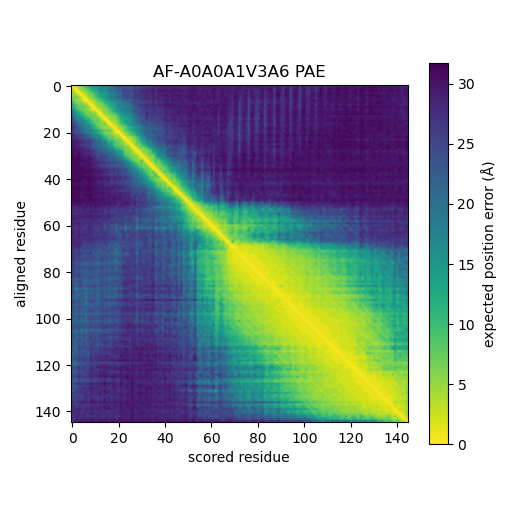A CA 1
ATOM 755 C C . ALA A 1 96 ? -4.624 -0.342 -0.142 1.00 94.00 96 ALA A C 1
ATOM 757 O O . ALA A 1 96 ? -3.998 -0.543 -1.182 1.00 94.00 96 ALA A O 1
ATOM 758 N N . MET A 1 97 ? -4.361 0.713 0.635 1.00 92.56 97 MET A N 1
ATOM 759 C CA . MET A 1 97 ? -3.402 1.760 0.262 1.00 92.56 97 MET A CA 1
ATOM 760 C C . MET A 1 97 ? -1.978 1.225 0.047 1.00 92.56 97 MET A C 1
ATOM 762 O O . MET A 1 97 ? -1.237 1.720 -0.810 1.00 92.56 97 MET A O 1
ATOM 766 N N . ARG A 1 98 ? -1.549 0.220 0.823 1.00 95.25 98 ARG A N 1
ATOM 767 C CA . ARG A 1 98 ? -0.253 -0.449 0.611 1.00 95.25 98 ARG A CA 1
ATOM 768 C C . ARG A 1 98 ? -0.256 -1.309 -0.651 1.00 95.25 98 ARG A C 1
ATOM 770 O O . ARG A 1 98 ? 0.725 -1.258 -1.394 1.00 95.25 98 ARG A O 1
ATOM 777 N N . LYS A 1 99 ? -1.323 -2.071 -0.896 1.00 94.81 99 LYS A N 1
ATOM 778 C CA . LYS A 1 99 ? -1.486 -2.921 -2.084 1.00 94.81 99 LYS A CA 1
ATOM 779 C C . LYS A 1 99 ? -1.465 -2.082 -3.356 1.00 94.81 99 LYS A C 1
ATOM 781 O O . LYS A 1 99 ? -0.613 -2.333 -4.203 1.00 94.81 99 LYS A O 1
ATOM 786 N N . GLU A 1 100 ? -2.228 -0.993 -3.406 1.00 95.38 100 GLU A N 1
ATOM 787 C CA . GLU A 1 100 ? -2.204 -0.061 -4.539 1.00 95.38 100 GLU A CA 1
ATOM 788 C C . GLU A 1 100 ? -0.802 0.498 -4.817 1.00 95.38 100 GLU A C 1
ATOM 790 O O . GLU A 1 100 ? -0.378 0.623 -5.967 1.00 95.38 100 GLU A O 1
ATOM 795 N N . LYS A 1 101 ? -0.050 0.862 -3.768 1.00 96.56 101 LYS A N 1
ATOM 796 C CA . LYS A 1 101 ? 1.333 1.341 -3.931 1.00 96.56 101 LYS A CA 1
ATOM 797 C C . LYS A 1 101 ? 2.232 0.249 -4.503 1.00 96.56 101 LYS A C 1
ATOM 799 O O . LYS A 1 101 ? 3.039 0.535 -5.387 1.00 96.56 101 LYS A O 1
ATOM 804 N N . MET A 1 102 ? 2.106 -0.983 -4.012 1.00 95.44 102 MET A N 1
ATOM 805 C CA . MET A 1 102 ? 2.871 -2.120 -4.525 1.00 95.44 102 MET A CA 1
ATOM 806 C C . MET A 1 102 ? 2.531 -2.415 -5.988 1.00 95.44 102 MET A C 1
ATOM 808 O O . MET A 1 102 ? 3.448 -2.599 -6.786 1.00 95.44 102 MET A O 1
ATOM 812 N N . GLU A 1 103 ? 1.254 -2.397 -6.359 1.00 95.56 103 GLU A N 1
ATOM 813 C CA . GLU A 1 103 ? 0.785 -2.595 -7.737 1.00 95.56 103 GLU A CA 1
ATOM 814 C C . GLU A 1 103 ? 1.322 -1.507 -8.668 1.00 95.56 103 GLU A C 1
ATOM 816 O O . GLU A 1 103 ? 1.997 -1.821 -9.648 1.00 95.56 103 GLU A O 1
ATOM 821 N N . LYS A 1 104 ? 1.197 -0.229 -8.286 1.00 96.75 104 LYS A N 1
ATOM 822 C CA . LYS A 1 104 ? 1.765 0.905 -9.040 1.00 96.75 104 LYS A CA 1
ATOM 823 C C . LYS A 1 104 ? 3.278 0.769 -9.248 1.00 96.75 104 LYS A C 1
ATOM 825 O O . LYS A 1 104 ? 3.798 1.152 -10.297 1.00 96.75 104 LYS A O 1
ATOM 830 N N . ILE A 1 105 ? 4.018 0.248 -8.264 1.00 96.75 105 ILE A N 1
ATOM 831 C CA . ILE A 1 105 ? 5.464 0.002 -8.399 1.00 96.75 105 ILE A CA 1
ATOM 832 C C . ILE A 1 105 ? 5.735 -1.168 -9.351 1.00 96.75 105 ILE A C 1
ATOM 834 O O . ILE A 1 105 ? 6.622 -1.055 -10.198 1.00 96.75 105 ILE A O 1
ATOM 838 N N . ARG A 1 106 ? 4.984 -2.269 -9.235 1.00 96.12 106 ARG A N 1
ATOM 839 C CA . ARG A 1 106 ? 5.113 -3.440 -10.117 1.00 96.12 106 ARG A CA 1
ATOM 840 C C . ARG A 1 106 ? 4.824 -3.073 -11.567 1.00 96.12 106 ARG A C 1
ATOM 842 O O . ARG A 1 106 ? 5.647 -3.361 -12.426 1.00 96.12 106 ARG A O 1
ATOM 849 N N . GLU A 1 107 ? 3.746 -2.340 -11.824 1.00 94.50 107 GLU A N 1
ATOM 850 C CA . GLU A 1 107 ? 3.417 -1.842 -13.162 1.00 94.50 107 GLU A CA 1
ATOM 851 C C . GLU A 1 107 ? 4.517 -0.948 -13.737 1.00 94.50 107 GLU A C 1
ATOM 853 O O . GLU A 1 107 ? 4.866 -1.064 -14.908 1.00 94.50 107 GLU A O 1
ATOM 858 N N . LYS A 1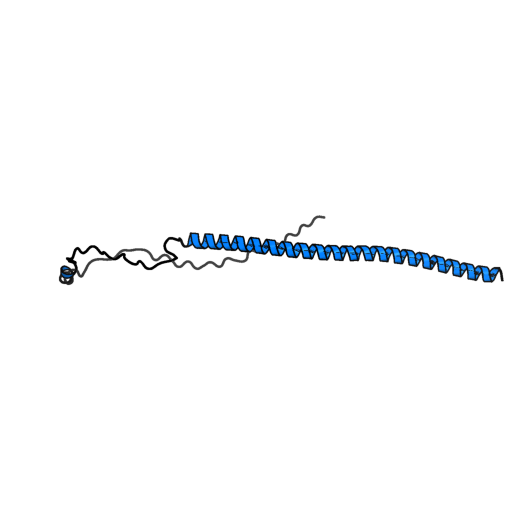 108 ? 5.095 -0.053 -12.925 1.00 95.62 108 LYS A N 1
ATOM 859 C CA . LYS A 1 108 ? 6.215 0.792 -13.365 1.00 95.62 108 LYS A CA 1
ATOM 860 C C . LYS A 1 108 ? 7.449 -0.035 -13.719 1.00 95.62 108 LYS A C 1
ATOM 862 O O . LYS A 1 108 ? 8.150 0.336 -14.654 1.00 95.62 108 LYS A O 1
ATOM 867 N N . ARG A 1 109 ? 7.731 -1.112 -12.980 1.00 95.81 109 ARG A N 1
ATOM 868 C CA . ARG A 1 109 ? 8.845 -2.025 -13.282 1.00 95.81 109 ARG A CA 1
ATOM 869 C C . ARG A 1 109 ? 8.574 -2.816 -14.560 1.00 95.81 109 ARG A C 1
ATOM 871 O O . ARG A 1 109 ? 9.399 -2.748 -15.459 1.00 95.81 109 ARG A O 1
ATOM 878 N N . ALA A 1 110 ? 7.391 -3.410 -14.701 1.00 94.75 110 ALA A N 1
ATOM 879 C CA . ALA A 1 110 ? 6.989 -4.125 -15.914 1.00 94.75 110 ALA A CA 1
ATOM 880 C C . ALA A 1 1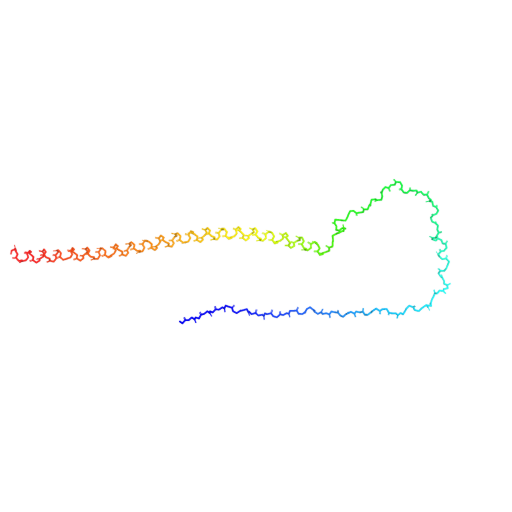10 ? 7.066 -3.230 -17.166 1.00 94.75 110 ALA A C 1
ATOM 882 O O . ALA A 1 110 ? 7.720 -3.580 -18.143 1.00 94.75 110 ALA A O 1
ATOM 883 N N . LYS A 1 111 ? 6.522 -2.006 -17.098 1.00 95.12 111 LYS A N 1
ATOM 884 C CA . LYS A 1 111 ? 6.604 -1.021 -18.194 1.00 95.12 111 LYS A CA 1
ATOM 885 C C . LYS A 1 111 ? 8.045 -0.630 -18.539 1.00 95.12 111 LYS A C 1
ATOM 887 O O . LYS A 1 111 ? 8.329 -0.322 -19.693 1.00 95.12 111 LYS A O 1
ATOM 892 N N . LYS A 1 112 ? 8.952 -0.580 -17.556 1.00 95.06 112 LYS A N 1
ATOM 893 C CA . LYS A 1 112 ? 10.380 -0.317 -17.801 1.00 95.06 112 LYS A CA 1
ATOM 894 C C . LYS A 1 112 ? 11.052 -1.510 -18.469 1.00 95.06 112 LYS A C 1
ATOM 896 O O . LYS A 1 112 ? 11.726 -1.319 -19.469 1.00 95.06 112 LYS A O 1
ATOM 901 N N . GLU A 1 113 ? 10.812 -2.720 -17.978 1.00 92.75 113 GLU A N 1
ATOM 902 C CA . GLU A 1 113 ? 11.369 -3.948 -18.553 1.00 92.75 113 GLU A CA 1
ATOM 903 C C . GLU A 1 113 ? 10.920 -4.162 -20.005 1.00 92.75 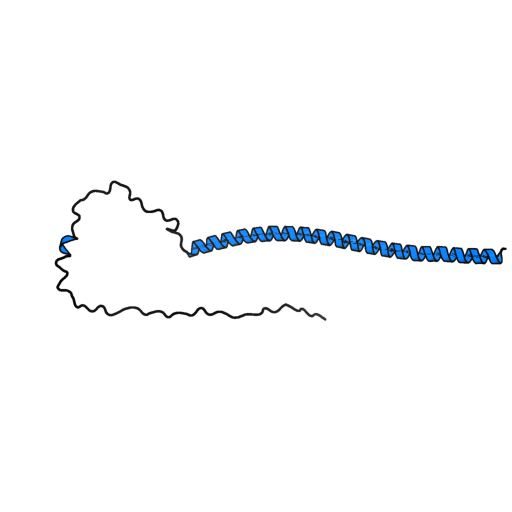113 GLU A C 1
ATOM 905 O O . GLU A 1 113 ? 11.725 -4.546 -20.852 1.00 92.75 113 GLU A O 1
ATOM 910 N N . GLU A 1 114 ? 9.658 -3.865 -20.322 1.00 89.75 114 GLU A N 1
ATOM 911 C CA . GLU A 1 114 ? 9.153 -3.896 -21.697 1.00 89.75 114 GLU A CA 1
ATOM 912 C C . GLU A 1 114 ? 9.881 -2.884 -22.587 1.00 89.75 114 GLU A C 1
ATOM 914 O O . GLU A 1 114 ? 10.380 -3.251 -23.651 1.00 89.75 114 GLU A O 1
ATOM 919 N N . LYS A 1 115 ? 10.016 -1.629 -22.139 1.00 92.19 115 LYS A N 1
ATOM 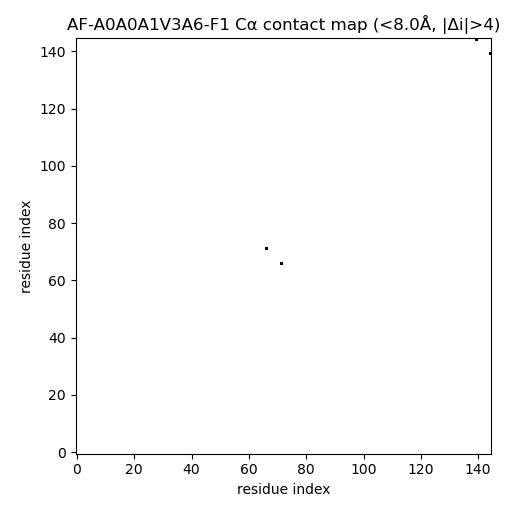920 C CA . LYS A 1 115 ? 10.759 -0.593 -22.875 1.00 92.19 115 LYS A CA 1
ATOM 921 C C . LYS A 1 115 ? 12.216 -0.982 -23.096 1.00 92.19 115 LYS A C 1
ATOM 923 O O . LYS A 1 115 ? 12.675 -0.958 -24.232 1.00 92.19 115 LYS A O 1
ATOM 928 N N . GLU A 1 116 ? 12.906 -1.432 -22.052 1.00 93.06 116 GLU A N 1
ATOM 929 C CA . GLU A 1 116 ? 14.301 -1.873 -22.134 1.00 93.06 116 GLU A CA 1
ATOM 930 C C . GLU A 1 116 ? 14.474 -3.073 -23.076 1.00 93.06 116 GLU A C 1
ATOM 932 O O . GLU A 1 116 ? 15.496 -3.189 -23.753 1.00 93.06 116 GLU A O 1
ATOM 937 N N . ARG A 1 117 ? 13.491 -3.980 -23.163 1.00 91.44 117 ARG A N 1
ATOM 938 C CA . ARG A 1 117 ? 13.507 -5.068 -24.155 1.00 91.44 117 ARG A CA 1
ATOM 939 C C . ARG A 1 117 ? 13.415 -4.526 -25.577 1.00 91.44 117 ARG A C 1
ATOM 941 O O . ARG A 1 117 ? 14.197 -4.953 -26.428 1.00 91.44 117 ARG A O 1
ATOM 948 N N . TYR A 1 118 ? 12.500 -3.595 -25.838 1.00 89.00 118 TYR A N 1
ATOM 949 C CA . TYR A 1 118 ? 12.383 -2.967 -27.157 1.00 89.00 118 TYR A CA 1
ATOM 950 C C . TYR A 1 118 ? 13.632 -2.160 -27.522 1.00 89.00 118 TYR A C 1
ATOM 952 O O . TYR A 1 118 ? 14.112 -2.266 -28.651 1.00 89.00 118 TYR A O 1
ATOM 960 N N . GLU A 1 119 ? 14.207 -1.425 -26.571 1.00 90.81 119 GLU A N 1
ATOM 961 C CA . GLU A 1 119 ? 15.443 -0.659 -26.754 1.00 90.81 119 GLU A CA 1
ATOM 962 C C . GLU A 1 119 ? 16.628 -1.581 -27.061 1.00 90.81 119 GLU A C 1
ATOM 964 O O . GLU A 1 119 ? 17.291 -1.394 -28.079 1.00 90.81 119 GLU A O 1
ATOM 969 N N . LYS A 1 120 ? 16.824 -2.666 -26.299 1.00 93.06 120 LYS A N 1
ATOM 970 C CA . LYS A 1 120 ? 17.863 -3.676 -26.589 1.00 93.06 120 LYS A CA 1
ATOM 971 C C . LYS A 1 120 ? 17.674 -4.316 -27.967 1.00 93.06 120 LYS A C 1
ATOM 973 O O . LYS A 1 120 ? 18.641 -4.549 -28.696 1.00 93.06 120 LYS A O 1
ATOM 978 N N . MET A 1 121 ? 16.434 -4.587 -28.372 1.00 88.38 121 MET A N 1
ATOM 979 C CA . MET A 1 121 ? 16.148 -5.098 -29.716 1.00 88.38 121 MET A CA 1
ATOM 980 C C . MET A 1 121 ? 16.489 -4.066 -30.799 1.00 88.38 121 MET A C 1
ATOM 982 O O . MET A 1 121 ? 17.134 -4.414 -31.791 1.00 88.38 121 MET A O 1
ATOM 986 N N . ALA A 1 122 ? 16.145 -2.795 -30.596 1.00 92.50 122 ALA A N 1
ATOM 987 C CA . ALA A 1 122 ? 16.503 -1.716 -31.511 1.00 92.50 122 ALA A CA 1
ATOM 988 C C . ALA A 1 122 ? 18.027 -1.527 -31.602 1.00 92.50 122 ALA A C 1
ATOM 990 O O . ALA A 1 122 ? 18.573 -1.465 -32.705 1.00 92.50 122 ALA A O 1
ATOM 991 N N . GLU A 1 123 ? 18.731 -1.532 -30.470 1.00 91.62 123 GLU A N 1
ATOM 992 C CA . GLU A 1 123 ? 20.191 -1.436 -30.388 1.00 91.62 123 GLU A CA 1
ATOM 993 C C . GLU A 1 123 ? 20.882 -2.591 -31.109 1.00 91.62 123 GLU A C 1
ATOM 995 O O . GLU A 1 123 ? 21.815 -2.369 -31.883 1.00 91.62 123 GLU A O 1
ATOM 1000 N N . THR A 1 124 ? 20.420 -3.833 -30.926 1.00 93.81 124 THR A N 1
ATOM 1001 C CA . THR A 1 124 ? 21.020 -4.983 -31.625 1.00 93.81 124 THR A CA 1
ATOM 1002 C C . THR A 1 124 ? 20.852 -4.879 -33.141 1.00 93.81 124 THR A C 1
ATOM 1004 O O . THR A 1 124 ? 21.781 -5.203 -33.889 1.00 93.81 124 THR A O 1
ATOM 1007 N N . MET A 1 125 ? 19.705 -4.391 -33.617 1.00 92.06 125 MET A N 1
ATOM 1008 C CA . MET A 1 125 ? 19.453 -4.177 -35.044 1.00 92.06 125 MET A CA 1
ATOM 1009 C C . MET A 1 125 ? 20.256 -2.995 -35.592 1.00 92.06 125 MET A C 1
ATOM 1011 O O . MET A 1 125 ? 20.839 -3.097 -36.677 1.00 92.06 125 MET A O 1
ATOM 1015 N N . HIS A 1 126 ? 20.364 -1.910 -34.824 1.00 93.06 126 HIS A N 1
ATOM 1016 C CA . HIS A 1 126 ? 21.196 -0.759 -35.161 1.00 93.06 126 HIS A CA 1
ATOM 1017 C C . HIS A 1 126 ? 22.680 -1.147 -35.234 1.00 93.06 126 HIS A C 1
ATOM 1019 O O . HIS A 1 126 ? 23.339 -0.871 -36.238 1.00 93.06 126 HIS A O 1
ATOM 1025 N N . ARG A 1 127 ? 23.187 -1.906 -34.254 1.00 94.25 127 ARG A N 1
ATOM 1026 C CA . ARG A 1 127 ? 24.548 -2.465 -34.257 1.00 94.25 127 ARG A CA 1
ATOM 1027 C C . ARG A 1 127 ? 24.798 -3.315 -35.499 1.00 94.25 127 ARG A C 1
ATOM 1029 O O . ARG A 1 127 ? 25.787 -3.104 -36.197 1.00 94.25 127 ARG A O 1
ATOM 1036 N N . LYS A 1 128 ? 23.870 -4.220 -35.842 1.00 95.31 128 LYS A N 1
ATOM 1037 C CA . LYS A 1 128 ? 23.952 -5.029 -37.074 1.00 95.31 128 LYS A CA 1
ATOM 1038 C C . LYS A 1 128 ? 23.998 -4.158 -38.334 1.00 95.31 128 LYS A C 1
ATOM 1040 O O . LYS A 1 128 ? 24.740 -4.480 -39.263 1.00 95.31 128 LYS A O 1
ATOM 1045 N N . ARG A 1 129 ? 23.230 -3.064 -38.388 1.00 95.12 129 ARG A N 1
ATOM 1046 C CA . ARG A 1 129 ? 23.233 -2.121 -39.521 1.00 95.12 129 ARG A CA 1
ATOM 1047 C C . ARG A 1 129 ? 24.577 -1.410 -39.651 1.00 95.12 129 ARG A C 1
ATOM 1049 O O . ARG A 1 129 ? 25.151 -1.423 -40.738 1.00 95.12 129 ARG A O 1
ATOM 1056 N N . VAL A 1 130 ? 25.092 -0.855 -38.557 1.00 94.75 130 VAL A N 1
ATOM 1057 C CA . VAL A 1 130 ? 26.391 -0.165 -38.528 1.00 94.75 130 VAL A CA 1
ATOM 1058 C C . VAL A 1 130 ? 27.523 -1.119 -38.906 1.00 94.75 130 VAL A C 1
ATOM 1060 O O . VAL A 1 130 ? 28.366 -0.780 -39.731 1.00 94.75 130 VAL A O 1
ATOM 1063 N N . GLU A 1 131 ? 27.524 -2.347 -38.386 1.00 94.38 131 GLU A N 1
ATOM 1064 C CA . GLU A 1 131 ? 28.520 -3.350 -38.775 1.00 94.38 131 GLU A CA 1
ATOM 1065 C C . GLU A 1 131 ? 28.449 -3.717 -40.262 1.00 94.38 131 GLU A C 1
ATOM 1067 O O . GLU A 1 131 ? 29.486 -3.857 -40.912 1.00 94.38 131 GLU A O 1
ATOM 1072 N N . ARG A 1 132 ? 27.243 -3.872 -40.828 1.00 94.94 132 ARG A N 1
ATOM 1073 C CA . ARG A 1 132 ? 27.072 -4.131 -42.268 1.00 94.94 132 ARG A CA 1
ATOM 1074 C C . ARG A 1 132 ? 27.627 -2.985 -43.111 1.00 94.94 132 ARG A C 1
ATOM 1076 O O . ARG A 1 132 ? 28.284 -3.265 -44.111 1.00 94.94 132 ARG A O 1
ATOM 1083 N N . LEU A 1 133 ? 27.392 -1.734 -42.710 1.00 94.38 133 LEU A N 1
ATOM 1084 C CA . LEU A 1 133 ? 27.951 -0.555 -43.382 1.00 94.38 133 LEU A CA 1
ATOM 1085 C C . LEU A 1 133 ? 29.480 -0.561 -43.318 1.00 94.38 133 LEU A C 1
ATOM 1087 O O . LEU A 1 133 ? 30.113 -0.555 -44.368 1.00 94.38 133 LEU A O 1
ATOM 1091 N N . LYS A 1 134 ? 30.069 -0.761 -42.132 1.00 94.44 134 LYS A N 1
ATOM 1092 C CA . LYS A 1 134 ? 31.530 -0.871 -41.967 1.00 94.44 134 LYS A CA 1
ATOM 1093 C C . LYS A 1 134 ? 32.145 -1.981 -42.826 1.00 94.44 134 LYS A C 1
ATOM 1095 O O . LYS A 1 134 ? 33.226 -1.810 -43.382 1.00 94.44 134 LYS A O 1
ATOM 1100 N N . ARG A 1 135 ? 31.478 -3.136 -42.964 1.00 94.81 135 ARG A N 1
ATOM 1101 C CA . ARG A 1 135 ? 31.947 -4.225 -43.847 1.00 94.81 135 ARG A CA 1
ATOM 1102 C C . ARG A 1 135 ? 31.865 -3.845 -45.330 1.00 94.81 135 ARG A C 1
ATOM 1104 O O . ARG A 1 135 ? 32.773 -4.195 -46.080 1.00 94.81 135 ARG A O 1
ATOM 1111 N N . LYS A 1 136 ? 30.810 -3.138 -45.754 1.00 92.94 136 LYS A N 1
ATOM 1112 C CA . LYS A 1 136 ? 30.680 -2.626 -47.130 1.00 92.94 136 LYS A CA 1
ATOM 1113 C C . LYS A 1 136 ? 31.728 -1.563 -47.434 1.00 92.94 136 LYS A C 1
ATOM 1115 O O . LYS A 1 136 ? 32.361 -1.654 -48.471 1.00 92.94 136 LYS A O 1
ATOM 1120 N N . GLU A 1 137 ? 31.951 -0.620 -46.526 1.00 91.88 137 GLU A N 1
ATOM 1121 C CA . GLU A 1 137 ? 32.983 0.415 -46.657 1.00 91.88 137 GLU A CA 1
ATOM 1122 C C . GLU A 1 137 ? 34.375 -0.205 -46.783 1.00 91.88 137 GLU A C 1
ATOM 1124 O O . GLU A 1 137 ? 35.115 0.145 -47.696 1.00 91.88 137 GLU A O 1
ATOM 1129 N N . LYS A 1 138 ? 34.704 -1.198 -45.942 1.00 92.38 138 LYS A N 1
ATOM 1130 C CA . LYS A 1 138 ? 35.958 -1.959 -46.067 1.00 92.38 138 LYS A CA 1
ATOM 1131 C C . LYS A 1 138 ? 36.085 -2.636 -47.431 1.00 92.38 138 LYS A C 1
ATOM 1133 O O . LYS A 1 138 ? 37.134 -2.543 -48.053 1.00 92.38 138 LYS A O 1
ATOM 1138 N N . ARG A 1 139 ? 35.026 -3.300 -47.903 1.00 93.50 139 ARG A N 1
ATOM 1139 C CA . ARG A 1 139 ? 35.035 -3.982 -49.205 1.00 93.50 139 ARG A CA 1
ATOM 1140 C C . ARG A 1 139 ? 35.154 -2.996 -50.369 1.00 93.50 139 ARG A C 1
ATOM 1142 O O . ARG A 1 139 ? 35.990 -3.198 -51.233 1.00 93.50 139 ARG A O 1
ATOM 1149 N N . ASN A 1 140 ? 34.352 -1.936 -50.378 1.00 90.81 140 ASN A N 1
ATOM 1150 C CA . ASN A 1 140 ? 34.370 -0.916 -51.425 1.00 90.81 140 ASN A CA 1
ATOM 1151 C C . ASN A 1 140 ? 35.709 -0.188 -51.459 1.00 90.81 140 ASN A C 1
ATOM 1153 O O . ASN A 1 140 ? 36.193 0.103 -52.542 1.00 90.81 140 ASN A O 1
ATOM 1157 N N . LYS A 1 141 ? 36.327 0.051 -50.295 1.00 91.00 141 LYS A N 1
ATOM 1158 C CA . LYS A 1 141 ? 37.683 0.588 -50.234 1.00 91.00 141 LYS A CA 1
ATOM 1159 C C . LYS A 1 141 ? 38.675 -0.350 -50.907 1.00 91.00 141 LYS A C 1
ATOM 1161 O O . LYS A 1 141 ? 39.472 0.153 -51.655 1.00 91.00 141 LYS A O 1
ATOM 1166 N N . LEU A 1 142 ? 38.612 -1.664 -50.686 1.00 87.81 142 LEU A N 1
ATOM 1167 C CA . LEU A 1 142 ? 39.532 -2.625 -51.315 1.00 87.81 142 LEU A CA 1
ATOM 1168 C C . LEU A 1 142 ? 39.296 -2.834 -52.822 1.00 87.81 142 LEU A C 1
ATOM 1170 O O . LEU A 1 142 ? 40.208 -3.262 -53.514 1.00 87.81 142 LEU A O 1
ATOM 1174 N N . ILE A 1 143 ? 38.071 -2.614 -53.311 1.00 86.31 143 ILE A N 1
ATOM 1175 C CA . ILE A 1 143 ? 37.696 -2.836 -54.721 1.00 86.31 143 ILE A CA 1
ATOM 1176 C C . ILE A 1 143 ? 37.862 -1.562 -55.563 1.00 86.31 143 ILE A C 1
ATOM 1178 O O . ILE A 1 143 ? 38.187 -1.655 -56.740 1.00 86.31 143 ILE A O 1
ATOM 1182 N N . ASN A 1 144 ? 37.628 -0.390 -54.967 1.00 75.31 144 ASN A N 1
ATOM 1183 C CA . ASN A 1 144 ? 37.674 0.912 -55.639 1.00 75.31 144 ASN A CA 1
ATOM 1184 C C . ASN A 1 144 ? 38.867 1.777 -55.179 1.00 75.31 144 ASN A C 1
ATOM 1186 O O . ASN A 1 144 ? 38.814 2.999 -55.330 1.00 75.31 144 ASN A O 1
ATOM 1190 N N . SER A 1 145 ? 39.890 1.172 -54.563 1.00 59.84 145 SER A N 1
ATOM 1191 C CA . SER A 1 145 ? 41.210 1.784 -54.335 1.00 59.84 145 SER A CA 1
ATOM 1192 C C . SER A 1 145 ? 42.207 1.334 -55.380 1.00 59.84 145 SER A C 1
ATOM 1194 O O . SER A 1 145 ? 42.193 0.112 -55.652 1.00 59.84 145 SER A O 1
#

Solvent-accessible surface area (backbone atoms only — not comparable to full-atom values): 9598 Å² total; per-residue (Å²): 142,86,80,88,83,78,89,78,85,81,88,81,77,85,81,78,75,82,81,77,80,85,80,80,81,87,88,83,88,76,89,88,79,90,82,82,71,71,81,71,60,78,75,75,80,69,89,88,66,98,63,82,79,87,65,83,80,84,69,81,88,56,101,62,75,88,64,54,79,60,58,53,54,50,52,51,50,52,51,52,51,55,53,49,50,55,53,45,53,61,46,51,55,54,50,50,59,48,49,54,52,52,48,58,50,50,54,54,48,52,56,46,54,54,50,52,51,53,49,52,52,51,49,55,52,48,50,52,50,53,53,51,50,54,52,48,52,55,48,50,50,70,71,77,101

Mean predicted aligned error: 19.43 Å

pLDDT: mean 75.03, std 20.65, range [37.84, 96.75]

Radius of gyration: 47.08 Å; Cα contacts (8 Å, |Δi|>4): 2; chains: 1; bounding box: 85×46×135 Å